Protein AF-A0A931G929-F1 (afdb_monomer_lite)

Foldseek 3Di:
DDDPPVVVVVVVVVVVVCCVDPVSCVVPVVVDDPVRVVVVVVVVVVVCVVPPPPVRCCVPPVVPD

Secondary structure (DSSP, 8-state):
----HHHHHHHHHHHHHHHT-HHHHHHHGGGS-HHHHHHHHHHHHHHHHHHS-HHHHIIIII---

Sequence (65 aa):
MGMDRETDEQTLMFYLQKFSEDTFMKTFVPRLSDDDLEKIYQCIHQLLKQHITEDEYHELFLKDR

Structure (mmCIF, N/CA/C/O backbone):
data_AF-A0A931G929-F1
#
_entry.id   AF-A0A931G929-F1
#
loop_
_atom_site.group_PDB
_atom_site.id
_atom_site.type_symbol
_atom_site.label_atom_id
_atom_site.label_alt_id
_atom_site.label_comp_id
_atom_site.label_asym_id
_atom_site.label_entity_id
_atom_site.label_seq_id
_atom_site.pdbx_PDB_ins_code
_atom_site.Cartn_x
_atom_site.Cartn_y
_atom_site.Cartn_z
_atom_site.occupancy
_atom_site.B_iso_or_equiv
_atom_site.auth_seq_id
_atom_site.auth_comp_id
_atom_site.auth_asym_id
_atom_site.auth_atom_id
_atom_site.pdbx_PDB_model_num
ATOM 1 N N . MET A 1 1 ? 26.730 2.899 -4.981 1.00 48.06 1 MET A N 1
ATOM 2 C CA . MET A 1 1 ? 26.899 3.091 -3.526 1.00 48.06 1 MET A CA 1
ATOM 3 C C . MET A 1 1 ? 25.502 3.274 -2.983 1.00 48.06 1 MET A C 1
ATOM 5 O O . MET A 1 1 ? 24.774 4.046 -3.593 1.00 48.06 1 MET A O 1
ATOM 9 N N . GLY A 1 2 ? 25.108 2.432 -2.022 1.00 56.94 2 GLY A N 1
ATOM 10 C CA . GLY A 1 2 ? 23.721 2.270 -1.580 1.00 56.94 2 GLY A CA 1
ATOM 11 C C . GLY A 1 2 ? 23.071 3.615 -1.312 1.00 56.94 2 GLY A C 1
ATOM 12 O O . GLY A 1 2 ? 23.621 4.399 -0.544 1.00 56.94 2 GLY A O 1
ATOM 13 N N . MET A 1 3 ? 21.972 3.885 -2.019 1.00 54.94 3 MET A N 1
ATOM 14 C CA . MET A 1 3 ? 21.128 5.028 -1.701 1.00 54.94 3 MET A CA 1
ATOM 15 C C . MET A 1 3 ? 20.697 4.842 -0.251 1.00 54.94 3 MET A C 1
ATOM 17 O O . MET A 1 3 ? 20.357 3.735 0.159 1.00 54.94 3 MET A O 1
ATOM 21 N N . ASP A 1 4 ? 20.885 5.891 0.541 1.00 73.81 4 ASP A N 1
ATOM 22 C CA . ASP A 1 4 ? 20.560 5.927 1.955 1.00 73.81 4 ASP A CA 1
ATOM 23 C C . ASP A 1 4 ? 19.231 5.229 2.227 1.00 73.81 4 ASP A C 1
ATOM 25 O O . ASP A 1 4 ? 18.269 5.413 1.483 1.00 73.81 4 ASP A O 1
ATOM 29 N N . ARG A 1 5 ? 19.169 4.460 3.317 1.00 73.06 5 ARG A N 1
ATOM 30 C CA . ARG A 1 5 ? 17.952 3.772 3.770 1.00 73.06 5 ARG A CA 1
ATOM 31 C C . ARG A 1 5 ? 16.732 4.704 3.761 1.00 73.06 5 ARG A C 1
ATOM 33 O O . ARG A 1 5 ? 15.654 4.291 3.360 1.00 73.06 5 ARG A O 1
ATOM 40 N N . GLU A 1 6 ? 16.956 5.978 4.071 1.00 75.06 6 GLU A N 1
ATOM 41 C CA . GLU A 1 6 ? 15.973 7.054 3.969 1.00 75.06 6 GLU A CA 1
ATOM 42 C C . GLU A 1 6 ? 15.392 7.218 2.552 1.00 75.06 6 GLU A C 1
ATOM 44 O O . GLU A 1 6 ? 14.185 7.356 2.380 1.00 75.06 6 GLU A O 1
ATOM 49 N N . THR A 1 7 ? 16.222 7.164 1.511 1.00 78.12 7 THR A N 1
ATOM 50 C CA . THR A 1 7 ? 15.780 7.270 0.113 1.00 78.12 7 THR A CA 1
ATOM 51 C C . THR A 1 7 ? 15.005 6.030 -0.337 1.00 78.12 7 THR A C 1
ATOM 53 O O . THR A 1 7 ? 14.021 6.157 -1.072 1.00 78.12 7 THR A O 1
ATOM 56 N N . ASP A 1 8 ? 15.401 4.839 0.119 1.00 82.44 8 ASP A N 1
ATOM 57 C CA . ASP A 1 8 ? 14.634 3.606 -0.094 1.00 82.44 8 ASP A CA 1
ATOM 58 C C . ASP A 1 8 ? 13.258 3.682 0.590 1.00 82.44 8 ASP A C 1
ATOM 60 O O . ASP A 1 8 ? 12.243 3.361 -0.030 1.00 82.44 8 ASP A O 1
ATOM 64 N N . GLU A 1 9 ? 13.194 4.192 1.824 1.00 83.75 9 GLU A N 1
ATOM 65 C CA . GLU A 1 9 ? 11.943 4.400 2.566 1.00 83.75 9 GLU A CA 1
ATOM 66 C C . GLU A 1 9 ? 11.026 5.421 1.874 1.00 83.75 9 GLU A C 1
ATOM 68 O O . GLU A 1 9 ? 9.831 5.167 1.712 1.00 83.75 9 GLU A O 1
ATOM 73 N N . GLN A 1 10 ? 11.576 6.539 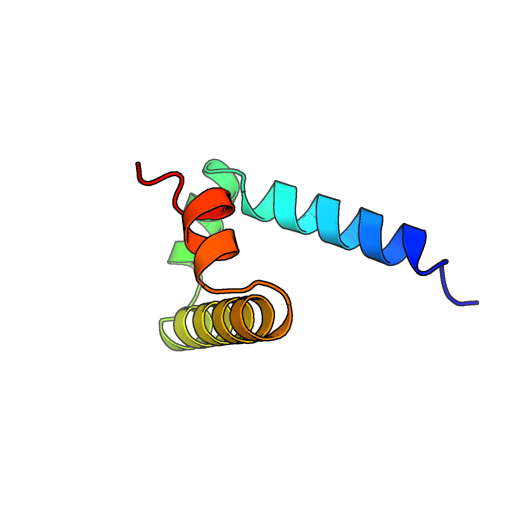1.390 1.00 84.81 10 GLN A N 1
ATOM 74 C CA . GLN A 1 10 ? 10.822 7.536 0.618 1.00 84.81 10 GLN A CA 1
ATOM 75 C C . GLN A 1 10 ? 10.286 6.956 -0.693 1.00 84.81 10 GLN A C 1
ATOM 77 O O . GLN A 1 10 ? 9.134 7.188 -1.067 1.00 84.81 10 GLN A O 1
ATOM 82 N N . THR A 1 11 ? 11.105 6.165 -1.385 1.00 84.56 11 THR A N 1
ATOM 83 C CA . THR A 1 11 ? 10.704 5.499 -2.625 1.00 84.56 11 THR A CA 1
ATOM 84 C C . THR A 1 11 ? 9.580 4.502 -2.356 1.00 84.56 11 THR A C 1
ATOM 86 O O . THR A 1 11 ? 8.572 4.507 -3.065 1.00 84.56 11 THR A O 1
ATOM 89 N N . LEU A 1 12 ? 9.701 3.694 -1.300 1.00 84.38 12 LEU A N 1
ATOM 90 C CA . LEU A 1 12 ? 8.664 2.756 -0.879 1.00 84.38 12 LEU A CA 1
ATOM 91 C C . LEU A 1 12 ? 7.358 3.481 -0.533 1.00 84.38 12 LEU A C 1
ATOM 93 O O . LEU A 1 12 ? 6.294 3.070 -0.994 1.00 84.38 12 LEU A O 1
ATOM 97 N N . MET A 1 13 ? 7.432 4.587 0.213 1.00 84.25 13 MET A N 1
ATOM 98 C CA . MET A 1 13 ? 6.271 5.413 0.550 1.00 84.25 13 MET A CA 1
ATOM 99 C C . MET A 1 13 ? 5.581 5.959 -0.706 1.00 84.25 13 MET A C 1
ATOM 101 O O . MET A 1 13 ? 4.355 5.900 -0.811 1.00 84.25 13 MET A O 1
ATOM 105 N N . PHE A 1 14 ? 6.354 6.433 -1.685 1.00 85.94 14 PHE A N 1
ATOM 106 C CA . PHE A 1 14 ? 5.824 6.908 -2.960 1.00 85.94 14 PHE A CA 1
ATOM 107 C C . PHE A 1 14 ? 5.110 5.794 -3.738 1.00 85.94 14 PHE A C 1
ATOM 109 O O . PHE A 1 14 ? 4.001 6.000 -4.233 1.00 85.94 14 PHE A O 1
ATOM 116 N N . TYR A 1 15 ? 5.698 4.595 -3.812 1.00 82.56 15 TYR A N 1
ATOM 117 C CA . TYR A 1 15 ? 5.038 3.447 -4.435 1.00 82.56 15 TYR A CA 1
ATOM 118 C C . TYR A 1 15 ? 3.746 3.077 -3.708 1.00 82.56 15 TYR A C 1
ATOM 120 O O . TYR A 1 15 ? 2.720 2.917 -4.362 1.00 82.56 15 TYR A O 1
ATOM 128 N N . LEU A 1 16 ? 3.759 2.995 -2.375 1.00 83.38 16 LEU A N 1
ATOM 129 C CA . LEU A 1 16 ? 2.561 2.694 -1.586 1.00 83.38 16 LEU A CA 1
ATOM 130 C C . LEU A 1 16 ? 1.457 3.734 -1.806 1.00 83.38 16 LEU A C 1
ATOM 132 O O . LEU A 1 16 ? 0.300 3.362 -1.970 1.00 83.38 16 LEU A O 1
ATOM 136 N N . GLN A 1 17 ? 1.800 5.022 -1.904 1.00 84.81 17 GLN A N 1
ATOM 137 C CA . GLN A 1 17 ? 0.835 6.063 -2.269 1.00 84.81 17 GLN A CA 1
ATOM 138 C C . GLN A 1 17 ? 0.242 5.850 -3.664 1.00 84.81 17 GLN A C 1
ATOM 140 O O . GLN A 1 17 ? -0.965 6.006 -3.833 1.00 84.81 17 GLN A O 1
ATOM 145 N N . LYS A 1 18 ? 1.059 5.462 -4.652 1.00 84.62 18 LYS A N 1
ATOM 146 C CA . LYS A 1 18 ? 0.572 5.094 -5.991 1.00 84.62 18 LYS A CA 1
ATOM 147 C C . LYS A 1 18 ? -0.351 3.885 -5.953 1.00 84.62 18 LYS A C 1
ATOM 149 O O . LYS A 1 18 ? -1.369 3.887 -6.640 1.00 84.62 18 LYS A O 1
ATOM 154 N N . PHE A 1 19 ? -0.028 2.888 -5.132 1.00 79.25 19 PHE A N 1
ATOM 155 C CA . PHE A 1 19 ? -0.919 1.761 -4.895 1.00 79.25 19 PHE A CA 1
ATOM 156 C C . PHE A 1 19 ? -2.236 2.214 -4.268 1.00 79.25 19 PHE A C 1
ATOM 158 O O . PHE A 1 19 ? -3.254 1.713 -4.706 1.00 79.25 19 PHE A O 1
ATOM 165 N N . SER A 1 20 ? -2.251 3.189 -3.353 1.00 77.75 20 SER A N 1
ATOM 166 C CA . SER A 1 20 ? -3.476 3.770 -2.771 1.00 77.75 20 SER A CA 1
ATOM 167 C C . SER A 1 20 ? -4.347 4.575 -3.746 1.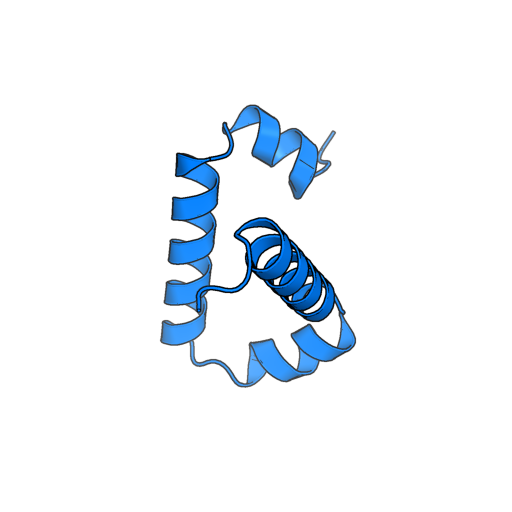00 77.75 20 SER A C 1
ATOM 169 O O . SER A 1 20 ? -5.468 4.936 -3.393 1.00 77.75 20 SER A O 1
ATOM 171 N N . GLU A 1 21 ? -3.884 4.879 -4.963 1.00 88.50 21 GLU A N 1
ATOM 172 C CA . GLU A 1 21 ? -4.717 5.569 -5.949 1.00 88.50 21 GLU A CA 1
ATOM 173 C C . GLU A 1 21 ? -5.789 4.627 -6.523 1.00 88.50 21 GLU A C 1
ATOM 175 O O . GLU A 1 21 ? -5.486 3.688 -7.261 1.00 88.50 21 GLU A O 1
ATOM 180 N N . ASP A 1 22 ? -7.063 4.942 -6.273 1.00 83.44 22 ASP A N 1
ATOM 181 C CA . ASP A 1 22 ? -8.245 4.219 -6.774 1.00 83.44 22 ASP A CA 1
ATOM 182 C C . ASP A 1 22 ? -8.163 3.887 -8.275 1.00 83.44 22 ASP A C 1
ATOM 184 O O . ASP A 1 22 ? -8.498 2.786 -8.711 1.00 83.44 22 ASP A O 1
ATOM 188 N N . THR A 1 23 ? -7.698 4.840 -9.087 1.00 87.75 23 THR A N 1
ATOM 189 C CA . THR A 1 23 ? -7.555 4.685 -10.544 1.00 87.75 23 THR A CA 1
ATOM 190 C C . THR A 1 23 ? -6.485 3.655 -10.907 1.00 87.75 23 THR A C 1
ATOM 192 O O . THR A 1 23 ? -6.664 2.864 -11.840 1.00 87.75 23 THR A O 1
ATOM 195 N N . PHE A 1 24 ? -5.377 3.644 -10.162 1.00 87.44 24 PHE A N 1
ATOM 196 C CA . PHE A 1 24 ? -4.314 2.665 -10.341 1.00 87.44 24 PHE A CA 1
ATOM 197 C C . PHE A 1 24 ? -4.786 1.286 -9.881 1.00 87.44 24 PHE A C 1
ATOM 199 O O . PHE A 1 24 ? -4.708 0.341 -10.664 1.00 87.44 24 PHE A O 1
ATOM 206 N N . MET A 1 25 ? -5.383 1.179 -8.686 1.00 85.69 25 MET A N 1
ATOM 207 C CA . MET A 1 25 ? -5.937 -0.079 -8.168 1.00 85.69 25 MET A CA 1
ATOM 208 C C . MET A 1 25 ? -6.965 -0.690 -9.120 1.00 85.69 25 MET A C 1
ATOM 210 O O . MET A 1 25 ? -6.853 -1.861 -9.469 1.00 85.69 25 MET A O 1
ATOM 214 N N . LYS A 1 26 ? -7.917 0.103 -9.624 1.00 88.31 26 LYS A N 1
ATOM 215 C CA . LYS A 1 26 ? -8.945 -0.371 -10.569 1.00 88.31 26 LYS A CA 1
ATOM 216 C C . LYS A 1 26 ? -8.374 -0.876 -11.887 1.00 88.31 26 LYS A C 1
ATOM 218 O O . LYS A 1 26 ? -9.036 -1.646 -12.571 1.00 88.31 26 LYS A O 1
ATOM 223 N N . THR A 1 27 ? -7.166 -0.455 -12.250 1.00 90.94 27 THR A N 1
ATOM 224 C CA . THR A 1 27 ? -6.479 -0.929 -13.456 1.00 90.94 27 THR A CA 1
ATOM 225 C C . THR A 1 27 ? -5.561 -2.113 -13.157 1.00 90.94 27 THR A C 1
ATOM 227 O O . THR A 1 27 ? -5.429 -3.009 -13.987 1.00 90.94 27 THR A O 1
ATOM 230 N N . PHE A 1 28 ? -4.915 -2.109 -11.992 1.00 88.12 28 PHE A N 1
ATOM 231 C CA . PHE A 1 28 ? -3.902 -3.079 -11.592 1.00 88.12 28 PHE A CA 1
ATOM 232 C C . PHE A 1 28 ? -4.520 -4.363 -11.032 1.00 88.12 28 PHE A C 1
ATOM 234 O O . PHE A 1 28 ? -4.212 -5.439 -11.531 1.00 88.12 28 PHE A O 1
ATOM 241 N N . VAL A 1 29 ? -5.448 -4.252 -10.076 1.00 87.88 29 VAL A N 1
ATOM 242 C CA . VAL A 1 29 ? -6.119 -5.386 -9.417 1.00 87.88 29 VAL A CA 1
ATOM 243 C C . VAL A 1 29 ? -6.747 -6.373 -10.412 1.00 87.88 29 VAL A C 1
ATOM 245 O O . VAL A 1 29 ? -6.442 -7.555 -10.305 1.00 87.88 29 VAL A O 1
ATOM 248 N N . PRO A 1 30 ? -7.544 -5.961 -11.422 1.00 90.62 30 PRO A N 1
ATOM 249 C CA . PRO A 1 30 ? -8.134 -6.918 -12.366 1.00 90.62 30 PRO A CA 1
ATOM 250 C C . PRO A 1 30 ? -7.137 -7.522 -13.368 1.00 90.62 30 PRO A C 1
ATOM 252 O O . PRO A 1 30 ? -7.516 -8.400 -14.138 1.00 90.62 30 PRO A O 1
ATOM 255 N N . ARG A 1 31 ? -5.889 -7.034 -13.424 1.00 91.38 31 ARG A N 1
ATOM 256 C CA . ARG A 1 31 ? -4.823 -7.619 -14.258 1.00 91.38 31 ARG A CA 1
ATOM 257 C C . ARG A 1 31 ? -4.017 -8.686 -13.520 1.00 91.38 31 ARG A C 1
ATOM 259 O O . ARG A 1 31 ? -3.250 -9.394 -14.167 1.00 91.38 31 ARG A O 1
ATOM 266 N N . LEU A 1 32 ? -4.153 -8.761 -12.199 1.00 88.94 32 LEU A N 1
ATOM 267 C CA . LEU A 1 32 ? -3.522 -9.782 -11.375 1.00 88.94 32 LEU A CA 1
ATOM 268 C C . LEU A 1 32 ? -4.328 -11.077 -11.463 1.00 88.94 32 LEU A C 1
ATOM 270 O O . LEU A 1 32 ? -5.558 -11.045 -11.512 1.00 88.94 32 LEU A O 1
ATOM 274 N N . SER A 1 33 ? -3.635 -12.212 -11.465 1.00 91.00 33 SER A N 1
ATOM 275 C CA . SER A 1 33 ? -4.300 -13.508 -11.311 1.00 91.00 33 SER A CA 1
ATOM 276 C C . SER A 1 33 ? -4.688 -13.719 -9.845 1.00 91.00 33 SER A C 1
ATOM 278 O O . SER A 1 33 ? -4.093 -13.105 -8.958 1.00 91.00 33 SER A O 1
ATOM 280 N N . ASP A 1 34 ? -5.622 -14.629 -9.559 1.00 90.38 34 ASP A N 1
ATOM 281 C CA . ASP A 1 34 ? -5.981 -14.990 -8.177 1.00 90.38 34 ASP A CA 1
ATOM 282 C C . ASP A 1 34 ? -4.755 -15.368 -7.322 1.00 90.38 34 ASP A C 1
ATOM 284 O O . ASP A 1 34 ? -4.650 -14.961 -6.168 1.00 90.38 34 ASP A O 1
ATOM 288 N N . ASP A 1 35 ? -3.780 -16.066 -7.911 1.00 92.31 35 ASP A N 1
ATOM 289 C CA . ASP A 1 35 ? -2.518 -16.433 -7.252 1.00 92.31 35 ASP A CA 1
ATOM 290 C C . ASP A 1 35 ? -1.645 -15.208 -6.906 1.00 92.31 35 ASP A C 1
ATOM 292 O O . ASP A 1 35 ? -1.047 -15.145 -5.830 1.00 92.31 35 ASP A O 1
ATOM 296 N N . ASP A 1 36 ? -1.607 -14.194 -7.778 1.00 91.25 36 ASP A N 1
ATOM 297 C CA . ASP A 1 36 ? -0.887 -12.945 -7.509 1.00 91.25 36 ASP A CA 1
ATOM 298 C C . ASP A 1 36 ? -1.574 -12.140 -6.400 1.00 91.25 36 ASP A C 1
ATOM 300 O O . ASP A 1 36 ? -0.905 -11.595 -5.518 1.00 91.25 36 ASP A O 1
ATOM 304 N N . LEU A 1 37 ? -2.911 -12.091 -6.411 1.00 88.31 37 LEU A N 1
ATOM 305 C CA . LEU A 1 37 ? -3.694 -11.446 -5.356 1.00 88.31 37 LEU A CA 1
ATOM 306 C C . LEU A 1 37 ? -3.441 -12.110 -4.000 1.00 88.31 37 LEU A C 1
ATOM 308 O O . LEU A 1 37 ? -3.185 -11.409 -3.019 1.00 88.31 37 LEU A O 1
ATOM 312 N N . GLU A 1 38 ? -3.450 -13.444 -3.948 1.00 91.06 38 GLU A N 1
ATOM 313 C CA . GLU A 1 38 ? -3.183 -14.191 -2.719 1.00 91.06 38 GLU A CA 1
ATOM 314 C C . GLU A 1 38 ? -1.762 -13.938 -2.202 1.00 91.06 38 GLU A C 1
ATOM 316 O O . GLU A 1 38 ? -1.580 -13.649 -1.017 1.00 91.06 38 GLU A O 1
ATOM 321 N N . LYS A 1 39 ? -0.754 -13.952 -3.083 1.00 91.19 39 LYS A N 1
ATOM 322 C CA . LYS A 1 39 ? 0.638 -13.648 -2.715 1.00 91.19 39 LYS A CA 1
ATOM 323 C C . LYS A 1 39 ? 0.795 -12.248 -2.139 1.00 91.19 39 LYS A C 1
ATOM 325 O O . LYS A 1 39 ? 1.465 -12.082 -1.120 1.00 91.19 39 LYS A O 1
ATOM 330 N N . ILE A 1 40 ? 0.189 -11.244 -2.772 1.00 87.94 40 ILE A N 1
ATOM 331 C CA . ILE A 1 40 ? 0.256 -9.858 -2.295 1.00 87.94 40 ILE A CA 1
ATOM 332 C C . ILE A 1 40 ? -0.449 -9.739 -0.945 1.00 87.94 40 ILE A C 1
ATOM 334 O O . ILE A 1 40 ? 0.120 -9.171 -0.014 1.00 87.94 40 ILE A O 1
ATOM 338 N N . TYR A 1 41 ? -1.641 -10.323 -0.809 1.00 84.75 41 TYR A N 1
ATOM 339 C CA . TYR A 1 41 ? -2.386 -10.315 0.445 1.00 84.75 41 TYR A CA 1
ATOM 340 C C . TYR A 1 41 ? -1.598 -10.978 1.578 1.00 84.75 41 TYR A C 1
ATOM 342 O O . TYR A 1 41 ? -1.446 -10.385 2.645 1.00 84.75 41 TYR A O 1
ATOM 350 N N . GLN A 1 42 ? -1.036 -12.167 1.347 1.00 89.00 42 GLN A N 1
ATOM 351 C CA . GLN A 1 42 ? -0.221 -12.861 2.343 1.00 89.00 42 GLN A CA 1
ATOM 352 C C . GLN A 1 42 ? 1.044 -12.080 2.698 1.00 89.00 42 GLN A C 1
ATOM 354 O O . GLN A 1 42 ? 1.399 -12.018 3.873 1.00 89.00 42 GLN A O 1
ATOM 359 N N . CYS A 1 43 ? 1.707 -11.467 1.716 1.00 87.44 43 CYS A N 1
ATOM 360 C CA . CYS A 1 43 ? 2.890 -10.643 1.948 1.00 87.44 43 CYS A CA 1
ATOM 361 C C . CYS A 1 43 ? 2.556 -9.434 2.832 1.00 87.44 43 CYS A C 1
ATOM 363 O O . CYS A 1 43 ? 3.190 -9.233 3.867 1.00 87.44 43 CYS A O 1
ATOM 365 N N . ILE A 1 44 ? 1.507 -8.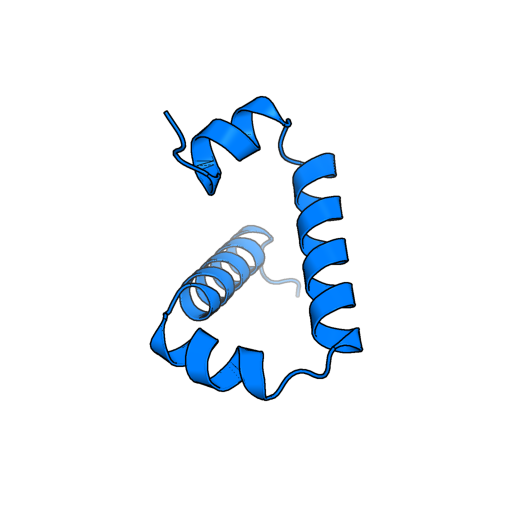682 2.481 1.00 83.69 44 ILE A N 1
ATOM 366 C CA . ILE A 1 44 ? 1.038 -7.535 3.268 1.00 83.69 44 ILE A CA 1
ATOM 367 C C . ILE A 1 44 ? 0.632 -7.993 4.670 1.00 83.69 44 ILE A C 1
ATOM 369 O O . ILE A 1 44 ? 1.070 -7.399 5.647 1.00 83.69 44 ILE A O 1
ATOM 373 N N . HIS A 1 45 ? -0.141 -9.071 4.795 1.00 81.88 45 HIS A N 1
ATOM 374 C CA . HIS A 1 45 ? -0.580 -9.586 6.091 1.00 81.88 45 HIS A CA 1
ATOM 375 C C . HIS A 1 45 ? 0.606 -10.042 6.958 1.00 81.88 45 HIS A C 1
ATOM 377 O O . HIS A 1 45 ? 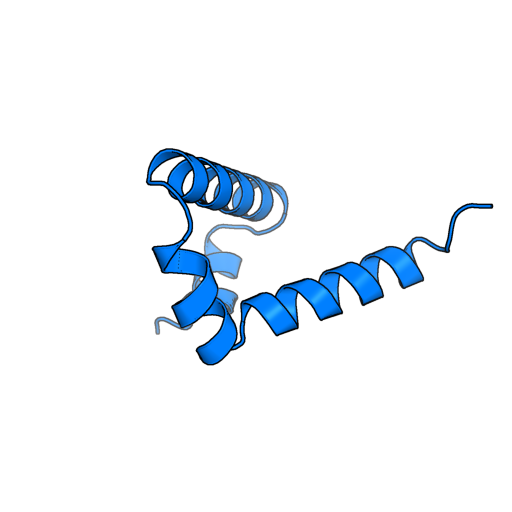0.636 -9.749 8.150 1.00 81.88 45 HIS A O 1
ATOM 383 N N . GLN A 1 46 ? 1.620 -10.698 6.387 1.00 85.94 46 GLN A N 1
ATOM 384 C CA . GLN A 1 46 ? 2.829 -11.064 7.130 1.00 85.94 46 GLN A CA 1
ATOM 385 C C . GLN A 1 46 ? 3.613 -9.833 7.589 1.00 85.94 46 GLN A C 1
ATOM 387 O O . GLN A 1 46 ? 3.990 -9.775 8.757 1.00 85.94 46 GLN A O 1
ATOM 392 N N . LEU A 1 47 ? 3.819 -8.847 6.710 1.00 84.25 47 LEU A N 1
ATOM 393 C CA . LEU A 1 47 ? 4.512 -7.603 7.054 1.00 84.25 47 LEU A CA 1
ATOM 394 C C . LEU A 1 47 ? 3.758 -6.823 8.132 1.00 84.25 47 LEU A C 1
ATOM 396 O O . LEU A 1 47 ? 4.369 -6.377 9.099 1.00 84.25 47 LEU A O 1
ATOM 400 N N . LEU A 1 48 ? 2.434 -6.718 8.003 1.00 80.25 48 LEU A N 1
ATOM 401 C CA . LEU A 1 48 ? 1.573 -6.127 9.020 1.00 80.25 48 LEU A CA 1
ATOM 402 C C . LEU A 1 48 ? 1.733 -6.880 10.333 1.00 80.25 48 LEU A C 1
ATOM 404 O O . LEU A 1 48 ? 2.155 -6.278 11.298 1.00 80.25 48 LEU A O 1
ATOM 408 N N . LYS A 1 49 ? 1.539 -8.199 10.367 1.00 80.00 49 LYS A N 1
ATOM 409 C CA . LYS A 1 49 ? 1.674 -8.992 11.598 1.00 80.00 49 LYS A CA 1
ATOM 410 C C . LYS A 1 49 ? 3.071 -8.914 12.234 1.00 80.00 49 LYS A C 1
ATOM 412 O O . LYS A 1 49 ? 3.199 -9.077 13.444 1.00 80.00 49 LYS A O 1
ATOM 417 N N . GLN A 1 50 ? 4.121 -8.717 11.435 1.00 83.81 50 GLN A N 1
ATOM 418 C CA . GLN A 1 50 ? 5.498 -8.589 11.922 1.00 83.81 50 GLN A CA 1
ATOM 419 C C . GLN A 1 50 ? 5.831 -7.194 12.461 1.00 83.81 50 GLN A C 1
ATOM 421 O O . GLN A 1 50 ? 6.649 -7.091 13.376 1.00 83.81 50 GLN A O 1
ATOM 426 N N . HIS A 1 51 ? 5.242 -6.138 11.897 1.00 80.12 51 HIS A N 1
ATOM 427 C CA . HIS A 1 51 ? 5.611 -4.749 12.195 1.00 80.12 51 HIS A CA 1
ATOM 428 C C . HIS A 1 51 ? 4.519 -3.942 12.910 1.00 80.12 51 HIS A C 1
ATOM 430 O O . HIS A 1 51 ? 4.828 -2.915 13.508 1.00 80.12 51 HIS A O 1
ATOM 436 N N . ILE A 1 52 ? 3.270 -4.396 12.859 1.00 72.19 52 ILE A N 1
ATOM 437 C CA . ILE A 1 52 ? 2.065 -3.731 13.351 1.00 72.19 52 ILE A CA 1
ATOM 438 C C . ILE A 1 52 ? 1.270 -4.742 14.191 1.00 72.19 52 ILE A C 1
ATOM 440 O O . ILE A 1 52 ? 0.928 -5.839 13.753 1.00 72.19 52 ILE A O 1
ATOM 444 N N . THR A 1 53 ? 0.987 -4.385 15.438 1.00 70.81 53 THR A N 1
ATOM 445 C CA . THR A 1 53 ? 0.122 -5.180 16.319 1.00 70.81 53 THR A CA 1
ATOM 446 C C . THR A 1 53 ? -1.321 -5.179 15.809 1.00 70.81 53 THR A C 1
ATOM 448 O O . THR A 1 53 ? -1.732 -4.231 15.149 1.00 70.81 53 THR A O 1
ATOM 451 N N . GLU A 1 54 ? -2.114 -6.206 16.134 1.00 66.88 54 GLU A N 1
ATOM 452 C CA . GLU A 1 54 ? -3.530 -6.270 15.723 1.00 66.88 54 GLU A CA 1
ATOM 453 C C . GLU A 1 54 ? -4.300 -4.983 16.082 1.00 66.88 54 GLU A C 1
ATOM 455 O O . GLU A 1 54 ? -4.990 -4.446 15.220 1.00 66.88 54 GLU A O 1
ATOM 460 N N . ASP A 1 55 ? -4.095 -4.421 17.281 1.00 69.00 55 ASP A N 1
ATOM 461 C CA . ASP A 1 55 ? -4.663 -3.124 17.698 1.00 69.00 55 ASP A CA 1
ATOM 462 C C . ASP A 1 55 ? -4.340 -1.983 16.717 1.00 69.00 55 ASP A C 1
ATOM 464 O O . ASP A 1 55 ? -5.237 -1.308 16.218 1.00 69.00 55 ASP A O 1
ATOM 468 N N . GLU A 1 56 ? -3.065 -1.818 16.360 1.00 72.50 56 GLU A N 1
ATOM 469 C CA . GLU A 1 56 ? -2.615 -0.763 15.445 1.00 72.50 56 GLU A CA 1
ATOM 470 C C . GLU A 1 56 ? -3.139 -0.987 14.018 1.00 72.50 56 GLU A C 1
ATOM 472 O O . GLU A 1 56 ? -3.429 -0.030 13.304 1.00 72.50 56 GLU A O 1
ATOM 477 N N . TYR A 1 57 ? -3.306 -2.241 13.583 1.00 68.50 57 TYR A N 1
ATOM 478 C CA . TYR A 1 57 ? -3.925 -2.546 12.292 1.00 68.50 57 TYR A CA 1
ATOM 479 C C . TYR A 1 57 ? -5.400 -2.129 12.272 1.00 68.50 57 TYR A C 1
ATOM 481 O O . TYR A 1 57 ? -5.853 -1.484 11.320 1.00 68.50 57 TYR A O 1
ATOM 489 N N . HIS A 1 58 ? -6.141 -2.454 13.332 1.00 68.94 58 HIS A N 1
ATOM 490 C CA . HIS A 1 58 ? -7.539 -2.061 13.461 1.00 68.94 58 HIS A CA 1
ATOM 491 C C . HIS A 1 58 ? -7.697 -0.532 13.529 1.00 68.94 58 HIS A C 1
ATOM 493 O O . HIS A 1 58 ? -8.540 0.022 12.816 1.00 68.94 58 HIS A O 1
ATOM 499 N N . GLU A 1 59 ? -6.840 0.163 14.284 1.00 66.38 59 GLU A N 1
ATOM 500 C CA . GLU A 1 59 ? -6.886 1.624 14.421 1.00 66.38 59 GLU A CA 1
ATOM 501 C C . GLU A 1 59 ? -6.411 2.379 13.165 1.00 66.38 59 GLU A C 1
ATOM 503 O O . GLU A 1 59 ? -7.064 3.336 12.734 1.00 66.38 59 GLU A O 1
ATOM 508 N N . LEU A 1 60 ? -5.297 1.968 12.547 1.00 67.19 60 LEU A N 1
ATOM 509 C CA . LEU A 1 60 ? -4.680 2.698 11.431 1.00 67.19 60 LEU A CA 1
ATOM 510 C C . LEU A 1 60 ? -5.270 2.327 10.068 1.00 67.19 60 LEU A C 1
ATOM 512 O O . LEU A 1 60 ? -5.421 3.203 9.212 1.00 67.19 60 LEU A O 1
ATOM 516 N N . PHE A 1 61 ? -5.569 1.043 9.847 1.00 64.81 61 PHE A N 1
ATOM 517 C CA . PHE A 1 61 ? -5.958 0.530 8.532 1.00 64.81 61 PHE A CA 1
ATOM 518 C C . PHE A 1 61 ? -7.471 0.413 8.375 1.00 64.81 61 PHE A C 1
ATOM 520 O O . PHE A 1 61 ? -8.018 0.842 7.36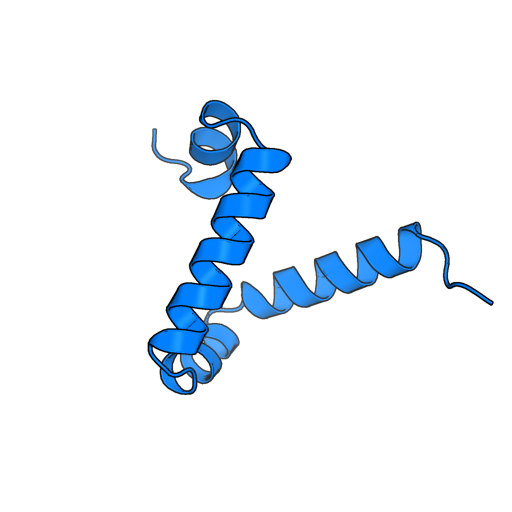0 1.00 64.81 61 PHE A O 1
ATOM 527 N N . LEU A 1 62 ? -8.150 -0.148 9.376 1.00 63.56 62 LEU A N 1
ATOM 528 C CA . LEU A 1 62 ? -9.596 -0.347 9.314 1.00 63.56 62 LEU A CA 1
ATOM 529 C C . LEU A 1 62 ? -10.371 0.928 9.664 1.00 63.56 62 LEU A C 1
ATOM 531 O O . LEU A 1 62 ? -11.465 1.103 9.133 1.00 63.56 62 LEU A O 1
ATOM 535 N N . LYS A 1 63 ? -9.818 1.834 10.497 1.00 55.53 63 LYS A N 1
ATOM 536 C CA . LYS A 1 63 ? -10.542 3.005 11.051 1.00 55.53 63 LYS A CA 1
ATOM 537 C C . LYS A 1 63 ? -11.968 2.641 11.503 1.00 55.53 63 LYS A C 1
ATOM 539 O O . LYS A 1 63 ? -12.874 3.474 11.460 1.00 55.53 63 LYS A O 1
ATOM 544 N N . ASP A 1 64 ? -12.164 1.385 11.890 1.00 49.56 64 ASP A N 1
ATOM 545 C CA . ASP A 1 64 ? -13.459 0.837 12.248 1.00 49.56 64 ASP A CA 1
ATOM 546 C C . ASP A 1 64 ? -13.622 1.139 13.731 1.00 49.56 64 ASP A C 1
ATOM 548 O O . ASP A 1 64 ? -12.948 0.562 14.585 1.00 49.56 64 A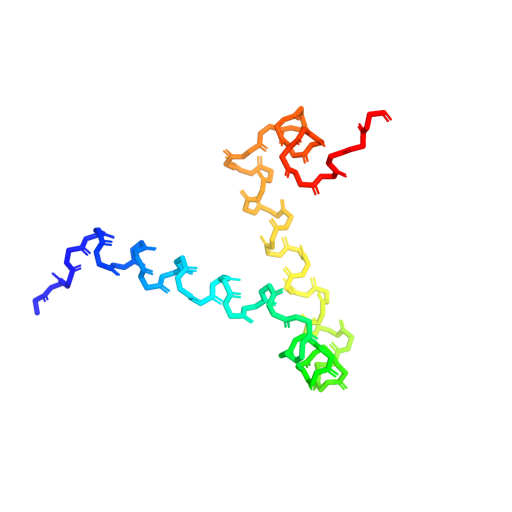SP A O 1
ATOM 552 N N . ARG A 1 65 ? -14.413 2.171 14.011 1.00 42.81 65 ARG A N 1
ATOM 553 C CA . ARG A 1 65 ? -14.870 2.503 15.353 1.00 42.81 65 ARG A CA 1
ATOM 554 C C . ARG A 1 65 ? -16.339 2.147 15.475 1.00 42.81 65 ARG A C 1
ATOM 556 O O . ARG A 1 65 ? -17.090 2.540 14.554 1.00 42.81 65 ARG A O 1
#

pLDDT: mean 79.15, std 11.74, range [42.81, 92.31]

Radius of gyration: 14.31 Å; chains: 1; bounding box: 42×24×32 Å

Organism: NCBI:txid115781